Protein AF-A0A317HD86-F1 (afdb_monomer_lite)

Secondary structure (DSSP, 8-state):
-PPP-------TTS-SS-TT---TT----GGGGHHHHHHHHT-S-----HHHHHHHHHHHTSHHHHHH-TTTS---

pLDDT: mean 84.72, std 12.12, range [49.75, 96.56]

Radius of gyration: 13.76 Å; chains: 1; bounding box: 34×27×36 Å

Foldseek 3Di:
DDDDDDDADADPVGHRADPVRDPPPPPCDDPNVVVVVVVVVVDDDDDDDPVVVVVVVVVLPDVVCCVSPVVPNDDD

Structure (mmCIF, N/CA/C/O backbone):
data_AF-A0A317HD86-F1
#
_entry.id   AF-A0A317HD86-F1
#
loop_
_atom_site.group_PDB
_atom_site.id
_atom_site.type_symbol
_atom_site.label_atom_id
_atom_site.label_alt_id
_atom_site.label_comp_id
_atom_site.label_asym_id
_atom_site.label_entity_id
_atom_site.label_seq_id
_atom_site.pdbx_PDB_ins_code
_atom_site.Cartn_x
_atom_site.Cartn_y
_atom_site.Cartn_z
_atom_site.occupancy
_atom_site.B_iso_or_equiv
_atom_sit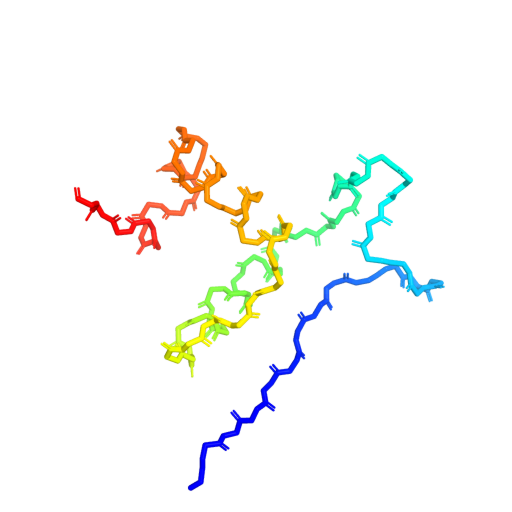e.auth_seq_id
_atom_site.auth_comp_id
_atom_site.auth_asym_id
_atom_site.auth_atom_id
_atom_site.pdbx_PDB_model_num
ATOM 1 N N . MET A 1 1 ? -12.432 -9.854 18.855 1.00 88.06 1 MET A N 1
ATOM 2 C CA . MET A 1 1 ? -11.166 -9.108 18.662 1.00 88.06 1 MET A CA 1
ATOM 3 C C . MET A 1 1 ? -10.901 -8.967 17.171 1.00 88.06 1 MET A C 1
ATOM 5 O O . MET A 1 1 ? -11.034 -9.963 16.469 1.00 88.06 1 MET A O 1
ATOM 9 N N . ARG A 1 2 ? -10.579 -7.764 16.675 1.00 92.69 2 ARG A N 1
ATOM 10 C CA . ARG A 1 2 ? -10.192 -7.564 15.265 1.00 92.69 2 ARG A CA 1
ATOM 11 C C . ARG A 1 2 ? -8.740 -8.017 15.068 1.00 92.69 2 ARG A C 1
ATOM 13 O O . ARG A 1 2 ? -7.912 -7.767 15.938 1.00 92.69 2 ARG A O 1
ATOM 20 N N . LYS A 1 3 ? -8.441 -8.696 13.957 1.00 94.44 3 LYS A N 1
ATOM 21 C CA . LYS A 1 3 ? -7.070 -9.094 13.598 1.00 94.44 3 LYS A CA 1
ATOM 22 C C . LYS A 1 3 ? -6.407 -7.983 12.788 1.00 94.44 3 LYS A C 1
ATOM 24 O O . LYS A 1 3 ? -7.053 -7.386 11.932 1.00 94.44 3 LYS A O 1
ATOM 29 N N . PHE A 1 4 ? -5.131 -7.730 13.062 1.00 94.12 4 PHE A N 1
ATOM 30 C CA . PHE A 1 4 ? -4.305 -6.830 12.266 1.00 94.12 4 PHE A CA 1
ATOM 31 C C . PHE A 1 4 ? -3.488 -7.653 11.271 1.00 94.12 4 PHE A C 1
ATOM 33 O O . PHE A 1 4 ? -2.802 -8.595 11.666 1.00 94.12 4 PHE A O 1
ATOM 40 N N . PHE A 1 5 ? -3.575 -7.299 9.992 1.00 94.62 5 PHE A N 1
ATOM 41 C CA . PHE A 1 5 ? -2.825 -7.944 8.921 1.00 94.62 5 PHE A CA 1
ATOM 42 C C . PHE A 1 5 ? -1.874 -6.931 8.297 1.00 94.62 5 PHE A C 1
ATOM 44 O O . PHE A 1 5 ? -2.276 -5.816 7.972 1.00 94.62 5 PHE A O 1
ATOM 51 N N . PHE A 1 6 ? -0.625 -7.340 8.098 1.00 93.81 6 PHE A N 1
ATOM 52 C CA . PHE A 1 6 ? 0.343 -6.606 7.296 1.00 93.81 6 PHE A CA 1
ATOM 53 C C . PHE A 1 6 ? 0.553 -7.358 5.982 1.00 93.81 6 PHE A C 1
ATOM 55 O O . PHE A 1 6 ? 0.846 -8.552 5.997 1.00 93.81 6 PHE A O 1
ATOM 62 N N . GLN A 1 7 ? 0.387 -6.669 4.854 1.00 91.88 7 GLN A N 1
ATOM 63 C CA . GLN A 1 7 ? 0.556 -7.243 3.522 1.00 91.88 7 GLN A CA 1
ATOM 64 C C . GLN A 1 7 ? 1.482 -6.354 2.690 1.00 91.88 7 GLN A C 1
ATOM 66 O O . GLN A 1 7 ? 1.250 -5.152 2.562 1.00 91.88 7 GLN A O 1
ATOM 71 N N . LYS A 1 8 ? 2.516 -6.962 2.103 1.00 91.38 8 LYS A N 1
ATOM 72 C CA . LYS A 1 8 ? 3.444 -6.332 1.162 1.00 91.38 8 LYS A CA 1
ATOM 73 C C . LYS A 1 8 ? 3.967 -7.373 0.175 1.00 91.38 8 LYS A C 1
ATOM 75 O O . LYS A 1 8 ? 4.276 -8.490 0.578 1.00 91.38 8 LYS A O 1
ATOM 80 N N . THR A 1 9 ? 4.110 -6.979 -1.085 1.00 90.62 9 THR A N 1
ATOM 81 C CA . THR A 1 9 ? 4.921 -7.707 -2.068 1.00 90.62 9 THR A CA 1
ATOM 82 C C . THR A 1 9 ? 6.345 -7.174 -1.995 1.00 90.62 9 THR A C 1
ATOM 84 O O . THR A 1 9 ? 6.541 -5.955 -1.974 1.00 90.62 9 THR A O 1
ATOM 87 N N . ILE A 1 10 ? 7.317 -8.079 -1.916 1.00 93.44 10 ILE A N 1
ATOM 88 C CA . ILE A 1 10 ? 8.741 -7.762 -1.802 1.00 93.44 10 ILE A CA 1
ATOM 89 C C . ILE A 1 10 ? 9.554 -8.643 -2.752 1.00 93.44 10 ILE A C 1
ATOM 91 O O . ILE A 1 10 ? 9.123 -9.740 -3.110 1.00 93.44 10 ILE A O 1
ATOM 95 N N . SER A 1 11 ? 10.727 -8.162 -3.145 1.00 93.12 11 SER A N 1
ATOM 96 C CA . SER A 1 11 ? 11.760 -8.949 -3.802 1.00 93.12 11 SER A CA 1
ATOM 97 C C . SER A 1 11 ? 12.367 -9.968 -2.830 1.00 93.12 11 SER A C 1
ATOM 99 O O . SER A 1 11 ? 12.197 -9.877 -1.610 1.00 93.12 11 SER A O 1
ATOM 101 N N . LEU A 1 12 ? 13.099 -10.946 -3.370 1.00 94.44 12 LEU A N 1
ATOM 102 C CA . LEU A 1 12 ? 13.739 -11.993 -2.566 1.00 94.44 12 LEU A CA 1
ATOM 103 C C . LEU A 1 12 ? 14.792 -11.434 -1.593 1.00 94.44 12 LEU A C 1
ATOM 105 O O . LEU A 1 12 ? 14.987 -11.979 -0.511 1.00 94.44 12 LEU A O 1
ATOM 109 N N . 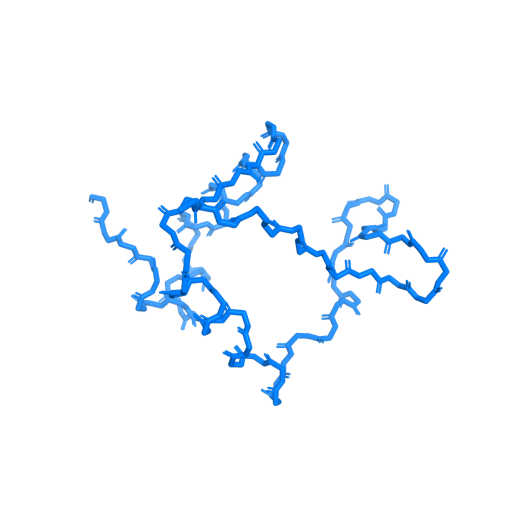ASP A 1 13 ? 15.442 -10.337 -1.968 1.00 95.69 13 ASP A N 1
ATOM 110 C CA . ASP A 1 13 ? 16.437 -9.607 -1.182 1.00 95.69 13 ASP A CA 1
ATOM 111 C C . ASP A 1 13 ? 15.836 -8.491 -0.300 1.00 95.69 13 ASP A C 1
ATOM 113 O O . ASP A 1 13 ? 16.574 -7.774 0.369 1.00 95.69 13 ASP A O 1
ATOM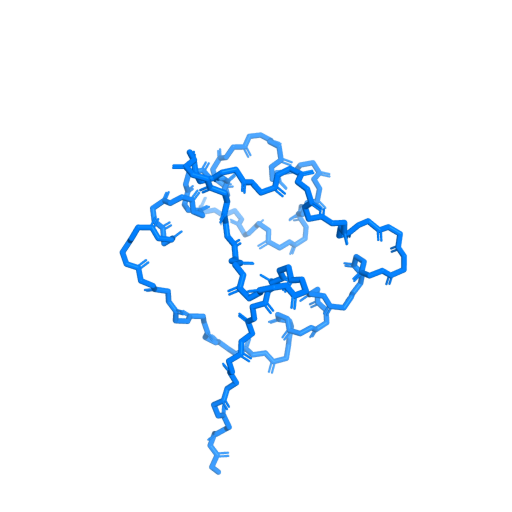 117 N N . GLY A 1 14 ? 14.502 -8.385 -0.220 1.00 95.38 14 GLY A N 1
ATOM 118 C CA . GLY A 1 14 ? 13.814 -7.622 0.829 1.00 95.38 14 GLY A CA 1
ATOM 119 C C . GLY A 1 14 ? 13.366 -6.203 0.467 1.00 95.38 14 GLY A C 1
ATOM 120 O O . GLY A 1 14 ? 12.966 -5.451 1.358 1.00 95.38 14 GLY A O 1
ATOM 121 N N . TYR A 1 15 ? 13.374 -5.827 -0.810 1.00 94.62 15 TYR A N 1
ATOM 122 C CA . TYR A 1 15 ? 12.924 -4.513 -1.278 1.00 94.62 15 TYR A CA 1
ATOM 123 C C . TYR A 1 15 ? 11.472 -4.561 -1.761 1.00 94.62 15 TYR A C 1
ATOM 125 O O . TYR A 1 15 ? 11.038 -5.532 -2.368 1.00 94.62 15 TYR A O 1
ATOM 133 N N . PHE A 1 16 ? 10.684 -3.515 -1.503 1.00 93.06 16 PHE A N 1
ATOM 134 C CA . PHE A 1 16 ? 9.272 -3.460 -1.926 1.00 93.06 16 PHE A CA 1
ATOM 135 C C . PHE A 1 16 ? 9.012 -2.518 -3.107 1.00 93.06 16 PHE A C 1
ATOM 137 O O . PHE A 1 16 ? 7.938 -2.566 -3.704 1.00 93.06 16 PHE A O 1
ATOM 144 N N . GLU A 1 17 ? 9.968 -1.655 -3.429 1.00 94.00 17 GLU A N 1
ATOM 145 C CA . GLU A 1 17 ? 9.961 -0.735 -4.563 1.00 94.00 17 GLU A CA 1
ATOM 146 C C . GLU A 1 17 ? 11.401 -0.559 -5.044 1.00 94.00 17 GLU A C 1
ATOM 148 O O . GLU A 1 17 ? 12.339 -0.807 -4.281 1.00 94.00 17 GLU A O 1
ATOM 153 N N . GLY A 1 18 ? 11.579 -0.170 -6.304 1.00 92.75 18 GLY A N 1
ATOM 154 C CA . GLY A 1 18 ? 12.907 0.168 -6.805 1.00 92.75 18 GLY A CA 1
ATOM 155 C C . GLY A 1 18 ? 13.311 1.619 -6.506 1.00 92.75 18 GLY A C 1
ATOM 156 O O . GLY A 1 18 ? 12.596 2.355 -5.821 1.00 92.75 18 GLY A O 1
ATOM 157 N N . LEU A 1 19 ? 14.480 2.041 -6.994 1.00 92.44 19 LEU A N 1
ATOM 158 C CA . LEU A 1 19 ? 15.121 3.305 -6.589 1.00 92.44 19 LEU A CA 1
ATOM 159 C C . LEU A 1 19 ? 14.324 4.554 -6.988 1.00 92.44 19 LEU A C 1
ATOM 161 O O . LEU A 1 19 ? 14.445 5.601 -6.351 1.00 92.44 19 LEU A O 1
ATOM 165 N N . LEU A 1 20 ? 13.506 4.445 -8.031 1.00 92.06 20 LEU A N 1
ATOM 166 C CA . LEU A 1 20 ? 12.621 5.485 -8.545 1.00 92.06 20 LEU A CA 1
ATOM 167 C C . LEU A 1 20 ? 11.144 5.171 -8.250 1.00 92.06 20 LEU A C 1
ATOM 169 O O . LEU A 1 20 ? 10.255 5.715 -8.905 1.00 92.06 20 LEU A O 1
ATOM 173 N N . LYS A 1 21 ? 10.876 4.339 -7.231 1.00 88.00 21 LYS A N 1
ATOM 174 C CA . LYS A 1 21 ? 9.537 3.872 -6.823 1.00 88.00 21 LYS A CA 1
ATOM 175 C C . LYS A 1 21 ? 8.840 3.011 -7.875 1.00 88.00 21 LYS A C 1
ATOM 177 O O . LYS A 1 21 ? 7.611 2.939 -7.928 1.00 88.00 21 LYS A O 1
ATOM 182 N N . GLU A 1 22 ? 9.620 2.352 -8.723 1.00 89.75 22 GLU A N 1
ATOM 183 C CA . GLU A 1 22 ? 9.112 1.431 -9.723 1.00 89.75 22 GLU A CA 1
ATOM 184 C C . GLU A 1 22 ? 8.535 0.160 -9.084 1.00 89.75 22 GLU A C 1
ATOM 186 O O . GLU A 1 22 ? 9.122 -0.441 -8.176 1.00 89.75 22 GLU A O 1
ATOM 191 N N . LEU A 1 23 ? 7.370 -0.250 -9.594 1.00 89.06 23 LEU A N 1
ATOM 192 C CA . LEU A 1 23 ? 6.662 -1.481 -9.223 1.00 89.06 23 LEU A CA 1
ATOM 193 C C . LEU A 1 23 ? 6.452 -2.416 -10.428 1.00 89.06 23 LEU A C 1
ATOM 195 O O . LEU A 1 23 ? 5.817 -3.454 -10.300 1.00 89.06 23 LEU A O 1
ATOM 199 N N . ASN A 1 24 ? 6.986 -2.074 -11.603 1.00 86.38 24 ASN A N 1
ATOM 200 C CA . ASN A 1 24 ? 6.811 -2.816 -12.862 1.00 86.38 24 ASN A CA 1
ATOM 201 C C . ASN A 1 24 ? 7.406 -4.236 -12.851 1.00 86.38 24 ASN A C 1
ATOM 203 O O . ASN A 1 24 ? 7.071 -5.051 -13.703 1.00 86.38 24 ASN A O 1
ATOM 207 N N . TRP A 1 25 ? 8.289 -4.535 -11.901 1.00 88.00 25 TRP A N 1
ATOM 208 C CA . TRP A 1 25 ? 8.852 -5.867 -11.684 1.00 88.00 25 TRP A CA 1
ATOM 209 C C . TRP A 1 25 ? 7.955 -6.772 -10.820 1.00 88.00 25 TRP A C 1
ATOM 211 O O . TRP A 1 25 ? 8.229 -7.967 -10.697 1.00 88.00 25 TRP A O 1
ATOM 221 N N . HIS A 1 26 ? 6.885 -6.237 -10.217 1.00 87.56 26 HIS A N 1
ATOM 222 C CA . HIS A 1 26 ? 5.919 -7.030 -9.455 1.00 87.56 26 HIS A CA 1
ATOM 223 C C . HIS A 1 26 ? 5.098 -7.893 -10.415 1.00 87.56 26 HIS A C 1
ATOM 225 O O . HIS A 1 26 ? 4.286 -7.387 -11.185 1.00 87.56 26 HIS A O 1
ATOM 231 N N . ASN A 1 27 ? 5.260 -9.213 -10.340 1.00 83.69 27 ASN A N 1
ATOM 232 C CA . ASN A 1 27 ? 4.436 -10.138 -11.113 1.00 83.69 27 ASN A CA 1
ATOM 233 C C . ASN A 1 27 ? 3.124 -10.429 -10.366 1.00 83.69 27 ASN A C 1
ATOM 235 O O . ASN A 1 27 ? 3.074 -11.294 -9.492 1.00 83.69 27 ASN A O 1
ATOM 239 N N . VAL A 1 28 ? 2.071 -9.672 -10.687 1.00 77.12 28 VAL A N 1
ATOM 240 C CA . VAL A 1 28 ? 0.751 -9.756 -10.026 1.00 77.12 28 VAL A CA 1
ATOM 241 C C . VAL A 1 28 ? -0.359 -10.311 -10.926 1.00 77.12 28 VAL A C 1
ATOM 243 O O . VAL A 1 28 ? -1.536 -10.309 -10.554 1.00 77.12 28 VAL A O 1
ATOM 246 N N . GLU A 1 29 ? 0.002 -10.814 -12.103 1.00 77.56 29 GLU A N 1
ATOM 247 C CA . GLU A 1 29 ? -0.939 -11.316 -13.102 1.00 77.56 29 GLU A CA 1
ATOM 248 C C . GLU A 1 29 ? -1.295 -12.804 -12.900 1.00 77.56 29 GLU A C 1
ATOM 250 O O . GLU A 1 29 ? -0.869 -13.475 -11.954 1.00 77.56 29 GLU A O 1
ATOM 255 N N . GLY A 1 30 ? -2.153 -13.334 -13.779 1.00 80.06 30 GLY A N 1
ATOM 256 C CA . GLY A 1 30 ? -2.510 -14.752 -13.808 1.00 80.06 30 GLY A CA 1
ATOM 257 C C . GLY A 1 30 ? -3.156 -15.246 -12.509 1.00 80.06 30 GLY A C 1
ATOM 258 O O . GLY A 1 30 ? -4.116 -14.650 -12.007 1.00 80.06 30 GLY A O 1
ATOM 259 N N . GLN A 1 31 ? -2.640 -16.352 -11.962 1.00 74.44 31 GLN A N 1
ATOM 260 C CA . GLN A 1 31 ? -3.200 -17.008 -10.770 1.00 74.44 31 GLN A CA 1
ATOM 261 C C . GLN A 1 31 ? -3.147 -16.126 -9.512 1.00 74.44 31 GLN A C 1
ATOM 263 O O . GLN A 1 31 ? -4.018 -16.245 -8.647 1.00 74.44 31 GLN A O 1
ATOM 268 N N . PHE A 1 32 ? -2.167 -15.218 -9.412 1.00 80.44 32 PHE A N 1
ATOM 269 C CA . 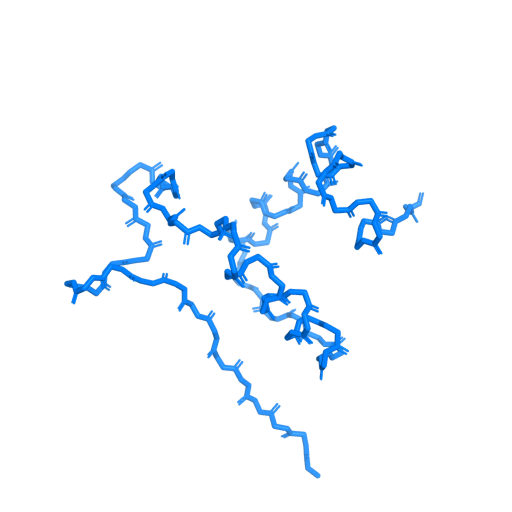PHE A 1 32 ? -2.030 -14.342 -8.248 1.00 80.44 32 PHE A CA 1
ATOM 270 C C . PHE A 1 32 ? -3.121 -13.271 -8.202 1.00 80.44 32 PHE A C 1
ATOM 272 O O . PHE A 1 32 ? -3.579 -12.907 -7.122 1.00 80.44 32 PHE A O 1
ATOM 279 N N . SER A 1 33 ? -3.613 -12.830 -9.360 1.00 79.81 33 SER A N 1
ATOM 280 C CA . SER A 1 33 ? -4.531 -11.692 -9.487 1.00 79.81 33 SER A CA 1
ATOM 281 C C . SER A 1 33 ? -5.818 -11.800 -8.649 1.00 79.81 33 SER A C 1
ATOM 283 O O . SER A 1 33 ? -6.420 -10.791 -8.282 1.00 79.81 33 SER A O 1
ATOM 285 N N . GLN A 1 34 ? -6.268 -13.011 -8.304 1.00 83.50 34 GLN A N 1
ATOM 286 C CA . GLN A 1 34 ? -7.459 -13.196 -7.471 1.00 83.50 34 GLN A CA 1
ATOM 287 C C . GLN A 1 34 ? -7.195 -13.067 -5.967 1.00 83.50 34 GLN A C 1
ATOM 289 O O . GLN A 1 34 ? -8.119 -12.774 -5.205 1.00 83.50 34 GLN A O 1
ATOM 294 N N . TYR A 1 35 ? -5.965 -13.308 -5.513 1.00 86.94 35 TYR A N 1
ATOM 295 C CA . TYR A 1 35 ? -5.634 -13.278 -4.092 1.00 86.94 35 TYR A CA 1
ATOM 296 C C . TYR A 1 35 ? -5.820 -11.878 -3.473 1.00 86.94 35 TYR A C 1
ATOM 298 O O . TYR A 1 35 ? -6.558 -11.791 -2.487 1.00 86.94 35 TYR A O 1
ATOM 306 N N . PRO A 1 36 ? -5.280 -10.781 -4.050 1.00 85.25 36 PRO A N 1
ATOM 307 C CA . PRO A 1 36 ? -5.478 -9.433 -3.519 1.00 85.25 36 PRO A CA 1
ATOM 308 C C . PRO A 1 36 ? -6.957 -9.052 -3.442 1.00 85.25 36 PRO A C 1
ATOM 310 O O . PRO A 1 36 ? -7.397 -8.515 -2.432 1.00 85.25 36 PRO A O 1
ATOM 313 N N . ARG A 1 37 ? -7.760 -9.418 -4.452 1.00 84.88 37 ARG A N 1
ATOM 314 C CA . ARG A 1 37 ? -9.209 -9.155 -4.464 1.00 84.88 37 ARG A CA 1
ATOM 315 C C . ARG A 1 37 ? -9.932 -9.848 -3.311 1.00 84.88 37 ARG A C 1
ATOM 317 O O . ARG A 1 37 ? -10.741 -9.226 -2.629 1.00 84.88 37 ARG A O 1
ATOM 324 N N . ARG A 1 38 ? -9.629 -11.126 -3.061 1.00 88.56 38 ARG A N 1
ATOM 325 C CA . ARG A 1 38 ? -10.198 -11.865 -1.920 1.00 88.56 38 ARG A CA 1
ATOM 326 C C . ARG A 1 38 ? -9.739 -11.293 -0.583 1.00 88.56 38 ARG A C 1
ATOM 328 O O . ARG A 1 38 ? -10.553 -11.170 0.325 1.00 88.56 38 ARG A O 1
ATOM 335 N N . PHE A 1 39 ? -8.465 -10.922 -0.474 1.00 89.38 39 PHE A N 1
ATOM 336 C CA . PHE A 1 39 ? -7.921 -10.305 0.732 1.00 89.38 39 PHE A CA 1
ATOM 337 C C . PHE A 1 39 ? -8.608 -8.968 1.035 1.00 89.38 39 PHE A C 1
ATOM 339 O O . PHE A 1 39 ? -9.112 -8.784 2.140 1.00 89.38 39 PHE A O 1
ATOM 346 N N . LEU A 1 40 ? -8.722 -8.080 0.043 1.00 88.50 40 LEU A N 1
ATOM 347 C CA . LEU A 1 40 ? -9.383 -6.781 0.189 1.00 88.50 40 LEU A CA 1
ATOM 348 C C . LEU A 1 40 ? -10.867 -6.910 0.560 1.00 88.50 40 LEU A C 1
ATOM 350 O O . LEU A 1 40 ? -11.354 -6.123 1.360 1.00 88.50 40 LEU A O 1
ATOM 354 N N . ARG A 1 41 ? -11.576 -7.932 0.058 1.00 89.19 41 ARG A N 1
ATOM 355 C CA . ARG A 1 41 ? -12.965 -8.234 0.465 1.00 89.19 41 ARG A CA 1
ATOM 356 C C . ARG A 1 41 ? -13.087 -8.770 1.898 1.00 89.19 41 ARG A C 1
ATOM 358 O O . ARG A 1 41 ? -14.188 -8.789 2.435 1.00 89.19 41 ARG A O 1
ATOM 365 N N . SER A 1 42 ? -11.993 -9.233 2.505 1.00 91.62 42 SER A N 1
ATOM 366 C CA . SER A 1 42 ? -11.986 -9.790 3.868 1.00 91.62 42 SER A CA 1
ATOM 367 C C . SER A 1 42 ? -11.680 -8.764 4.966 1.00 91.62 42 SER A C 1
ATOM 369 O O . SER A 1 42 ? -11.723 -9.108 6.147 1.00 91.62 42 SER A O 1
ATOM 371 N N . VAL A 1 43 ? -11.353 -7.521 4.593 1.00 92.69 43 VAL A N 1
ATOM 372 C CA . VAL A 1 43 ? -10.982 -6.444 5.520 1.00 92.69 43 VAL A CA 1
ATOM 373 C C . VAL A 1 43 ? -11.896 -5.233 5.343 1.00 92.69 43 VAL A C 1
ATOM 375 O O . VAL A 1 43 ? -12.279 -4.892 4.230 1.00 92.69 43 VAL A O 1
ATOM 378 N N . ASP A 1 44 ? -12.205 -4.547 6.445 1.00 91.81 44 ASP A N 1
ATOM 379 C CA . ASP A 1 44 ? -13.074 -3.357 6.425 1.00 91.81 44 ASP A CA 1
ATOM 380 C C . ASP A 1 44 ? -12.286 -2.039 6.307 1.00 91.81 44 ASP A C 1
ATOM 382 O O . ASP A 1 44 ? -12.870 -0.983 6.068 1.00 91.81 44 ASP A O 1
ATOM 386 N N . LEU A 1 45 ? -10.967 -2.073 6.544 1.00 92.38 45 LEU A N 1
ATOM 387 C CA . LEU A 1 45 ? -10.114 -0.887 6.638 1.00 92.38 45 LEU A CA 1
ATOM 388 C C . LEU A 1 45 ? -8.732 -1.146 6.030 1.00 92.38 45 LEU A C 1
ATOM 390 O O . LEU A 1 45 ? -8.069 -2.125 6.373 1.00 92.38 45 LEU A O 1
ATOM 394 N N . LEU A 1 46 ? -8.276 -0.208 5.198 1.00 93.25 46 LEU A N 1
ATOM 395 C CA . LEU A 1 46 ? -6.898 -0.115 4.724 1.00 93.25 46 LEU A CA 1
ATOM 396 C C . LEU A 1 46 ? -6.171 1.005 5.468 1.00 93.25 46 LEU A C 1
ATOM 398 O O . LEU A 1 46 ? -6.620 2.149 5.466 1.00 93.25 46 LEU A O 1
ATOM 402 N N . LEU A 1 47 ? -5.031 0.680 6.077 1.00 94.94 47 LEU A N 1
ATOM 403 C CA . LEU A 1 47 ? -4.143 1.660 6.696 1.00 94.94 47 LEU A CA 1
ATOM 404 C C . LEU A 1 47 ? -2.939 1.892 5.781 1.00 94.94 47 LEU A C 1
ATOM 406 O O . LEU A 1 47 ? -2.163 0.973 5.534 1.00 94.94 47 LEU A O 1
ATOM 410 N N . LEU A 1 48 ? -2.784 3.122 5.294 1.00 95.69 48 LEU A N 1
ATOM 411 C CA . LEU A 1 48 ? -1.713 3.515 4.379 1.00 95.69 48 LEU A CA 1
ATOM 412 C C . LEU A 1 48 ? -0.939 4.708 4.945 1.00 95.69 48 LEU A C 1
ATOM 414 O O . LEU A 1 48 ? -1.520 5.613 5.543 1.00 95.69 48 LEU A O 1
ATOM 418 N N . GLY A 1 49 ? 0.375 4.735 4.716 1.00 96.38 49 GLY A N 1
ATOM 419 C CA . GLY A 1 49 ? 1.172 5.942 4.932 1.00 96.38 49 GLY A CA 1
ATOM 420 C C . GLY A 1 49 ? 0.836 7.021 3.896 1.00 96.38 49 GLY A C 1
ATOM 421 O O . GLY A 1 49 ? 0.360 6.712 2.804 1.00 96.38 49 GLY A O 1
ATOM 422 N N . LYS A 1 50 ? 1.130 8.291 4.209 1.00 96.56 50 LYS A N 1
ATOM 423 C CA . LYS A 1 50 ? 0.783 9.458 3.370 1.00 96.56 50 LYS A CA 1
ATOM 424 C C . LYS A 1 50 ? 1.173 9.299 1.895 1.00 96.56 50 LYS A C 1
ATOM 426 O O . LYS A 1 50 ? 0.339 9.508 1.023 1.00 96.56 50 LYS A O 1
ATOM 431 N N . ILE A 1 51 ? 2.423 8.921 1.624 1.00 93.94 51 ILE A N 1
ATOM 432 C CA . ILE A 1 51 ? 2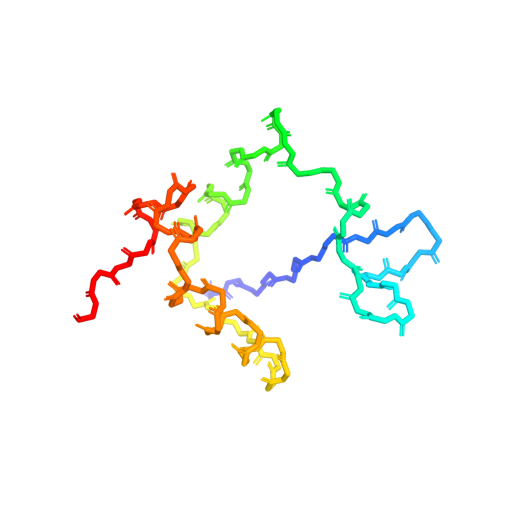.941 8.799 0.251 1.00 93.94 51 ILE A CA 1
ATOM 433 C C . ILE A 1 51 ? 2.201 7.699 -0.515 1.00 93.94 51 ILE A C 1
ATOM 435 O O . ILE A 1 51 ? 1.756 7.923 -1.636 1.00 93.94 51 ILE A O 1
ATOM 439 N N . THR A 1 52 ? 2.002 6.536 0.109 1.00 92.75 52 THR A N 1
ATOM 440 C CA . THR A 1 52 ? 1.265 5.424 -0.502 1.00 92.75 52 THR A CA 1
ATOM 441 C C . THR A 1 52 ? -0.194 5.792 -0.752 1.00 92.75 52 THR A C 1
ATOM 443 O O . THR A 1 52 ? -0.704 5.509 -1.828 1.00 92.75 52 THR A O 1
ATOM 446 N N . TYR A 1 53 ? -0.852 6.472 0.193 1.00 94.00 53 TYR A N 1
ATOM 447 C CA . TYR A 1 53 ? -2.216 6.963 0.001 1.00 94.00 53 TYR A CA 1
ATOM 448 C C . TYR A 1 53 ? -2.317 7.891 -1.216 1.00 94.00 53 TYR A C 1
ATOM 450 O O . TYR A 1 53 ? -3.174 7.678 -2.064 1.00 94.00 53 TYR A O 1
ATOM 458 N N . GLN A 1 54 ? -1.414 8.866 -1.346 1.00 94.19 54 GLN A N 1
ATOM 459 C CA . GLN A 1 54 ? -1.418 9.809 -2.472 1.00 94.19 54 GLN A CA 1
ATOM 460 C C . GLN A 1 54 ? -1.194 9.113 -3.823 1.00 94.19 54 GLN A C 1
ATOM 462 O O . GLN A 1 54 ? -1.845 9.456 -4.808 1.00 94.19 54 GLN A O 1
ATOM 467 N N . MET A 1 55 ? -0.308 8.114 -3.873 1.00 89.88 55 MET A N 1
ATOM 468 C CA . MET A 1 55 ? -0.096 7.307 -5.081 1.00 89.88 55 MET A CA 1
ATOM 469 C C . MET A 1 55 ? -1.347 6.500 -5.449 1.00 89.88 55 MET A C 1
ATOM 471 O O . MET A 1 55 ? -1.761 6.503 -6.606 1.00 89.88 55 MET A O 1
ATOM 475 N N . MET A 1 56 ? -1.972 5.845 -4.466 1.00 89.50 56 MET A N 1
ATOM 476 C CA . MET A 1 56 ? -3.189 5.061 -4.687 1.00 89.50 56 MET A CA 1
ATOM 477 C C . MET A 1 56 ? -4.377 5.945 -5.075 1.00 89.50 56 MET A C 1
ATOM 479 O O . MET A 1 56 ? -5.126 5.583 -5.972 1.00 89.50 56 MET A O 1
ATOM 483 N N . GLU A 1 57 ? -4.525 7.123 -4.467 1.00 91.62 57 GLU A N 1
ATOM 484 C CA . GLU A 1 57 ? -5.554 8.101 -4.828 1.00 91.62 57 GLU A CA 1
ATOM 485 C C . GLU A 1 57 ? -5.427 8.534 -6.295 1.00 91.62 57 GLU A C 1
ATOM 487 O O . GLU A 1 57 ? -6.426 8.563 -7.017 1.00 91.62 57 GLU A O 1
ATOM 492 N N . ALA A 1 58 ? -4.205 8.837 -6.747 1.00 90.38 58 ALA A N 1
ATOM 493 C CA . ALA A 1 58 ? -3.943 9.177 -8.142 1.00 90.38 58 ALA A CA 1
ATOM 494 C C . ALA A 1 58 ? -4.272 8.005 -9.084 1.00 90.38 58 ALA A C 1
ATOM 496 O O . ALA A 1 58 ? -4.904 8.215 -10.120 1.00 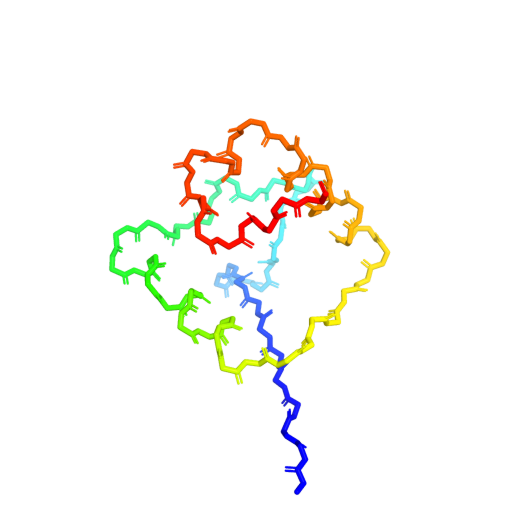90.38 58 ALA A O 1
ATOM 497 N N . TYR A 1 59 ? -3.905 6.773 -8.707 1.00 85.56 59 TYR A N 1
ATOM 498 C CA . TYR A 1 59 ? -4.232 5.568 -9.473 1.00 85.56 59 TYR A CA 1
ATOM 499 C C . TYR A 1 59 ? -5.742 5.310 -9.547 1.00 85.56 59 TYR A C 1
ATOM 501 O O . TYR A 1 59 ? -6.270 5.138 -10.642 1.00 85.56 59 TYR A O 1
ATOM 509 N N . TRP A 1 60 ? -6.466 5.328 -8.426 1.00 85.62 60 TRP A N 1
ATOM 510 C CA . TRP A 1 60 ? -7.908 5.049 -8.393 1.00 85.62 60 TRP A CA 1
ATOM 511 C C . TRP A 1 60 ? -8.732 6.052 -9.203 1.00 85.62 60 TRP A C 1
ATOM 513 O O . TRP A 1 60 ? -9.767 5.689 -9.753 1.00 85.62 60 TRP A O 1
ATOM 523 N N . LYS A 1 61 ? -8.266 7.303 -9.299 1.00 86.50 61 LYS A N 1
ATOM 524 C CA . LYS A 1 61 ? -8.873 8.347 -10.140 1.00 86.50 61 LYS A CA 1
ATOM 525 C C . LYS A 1 61 ? -8.476 8.245 -11.618 1.00 86.50 61 LYS A C 1
ATOM 527 O O . LYS A 1 61 ? -9.035 8.964 -12.445 1.00 86.50 61 LYS A O 1
ATOM 532 N N . SER A 1 62 ? -7.509 7.397 -11.967 1.00 85.38 62 SER A N 1
ATOM 533 C CA . SER A 1 62 ? -7.079 7.199 -13.351 1.00 85.38 62 SER A CA 1
ATOM 534 C C . SER A 1 62 ? -8.083 6.346 -14.137 1.00 85.38 62 SER A C 1
ATOM 536 O O . SER A 1 62 ? -8.773 5.487 -13.589 1.00 85.38 62 SER A O 1
ATOM 538 N N . GLN A 1 63 ? -8.127 6.531 -15.459 1.00 76.75 63 GLN A N 1
ATOM 539 C CA . GLN A 1 63 ? -8.944 5.685 -16.340 1.00 76.75 63 GLN A CA 1
ATOM 540 C C . GLN A 1 63 ? -8.507 4.213 -16.327 1.00 76.75 63 GLN A C 1
ATOM 542 O O . GLN A 1 63 ? -9.297 3.334 -16.664 1.00 76.75 63 GLN A O 1
ATOM 547 N N . GLU A 1 64 ? -7.253 3.939 -15.971 1.00 74.75 64 GLU A N 1
ATOM 548 C CA . GLU A 1 64 ? -6.688 2.594 -15.950 1.00 74.75 64 GLU A CA 1
ATOM 549 C C . GLU A 1 64 ? -7.309 1.740 -14.841 1.00 74.75 64 GLU A C 1
ATOM 551 O O . GLU A 1 64 ? -7.739 0.616 -15.104 1.00 74.75 64 GLU A O 1
ATOM 556 N N . ALA A 1 65 ? -7.503 2.310 -13.648 1.00 73.00 65 ALA A N 1
ATOM 557 C CA . ALA A 1 65 ? -8.205 1.635 -12.557 1.00 73.00 65 ALA A CA 1
ATOM 558 C C . ALA A 1 65 ? -9.640 1.235 -12.948 1.00 73.00 65 ALA A C 1
ATOM 560 O O . ALA A 1 65 ? -10.086 0.130 -12.641 1.00 73.00 65 ALA A O 1
ATOM 561 N N . GLY A 1 66 ? -10.343 2.086 -13.706 1.00 66.94 66 GLY A N 1
ATOM 562 C CA . GLY A 1 66 ? -11.688 1.789 -14.210 1.00 66.94 66 GLY A CA 1
ATOM 563 C C . GLY A 1 66 ? -11.753 0.618 -15.202 1.00 66.94 66 GLY A C 1
ATOM 564 O O . GLY A 1 66 ? -12.815 0.022 -15.358 1.00 66.94 66 GLY A O 1
ATOM 565 N N . LYS A 1 67 ? -10.638 0.259 -15.855 1.00 65.31 67 LYS A N 1
ATOM 566 C CA . LYS A 1 67 ? -10.566 -0.872 -16.798 1.00 65.31 67 LYS A CA 1
ATOM 567 C C . LYS A 1 67 ? -10.274 -2.203 -16.106 1.00 65.31 67 LYS A C 1
ATOM 569 O O . LYS A 1 67 ? -10.812 -3.223 -16.526 1.00 65.31 67 LYS A O 1
ATOM 574 N N . TYR A 1 68 ? -9.430 -2.197 -15.074 1.00 64.38 68 TYR A N 1
ATOM 575 C CA . TYR A 1 68 ? -8.960 -3.421 -14.412 1.00 64.38 68 TYR A CA 1
ATOM 576 C C . TYR A 1 68 ? -9.731 -3.783 -13.141 1.00 64.38 68 TYR A C 1
ATOM 578 O O . TYR A 1 68 ? -9.815 -4.961 -12.794 1.00 64.38 68 TYR A O 1
ATOM 586 N N . ASP A 1 69 ? -10.307 -2.789 -12.465 1.00 65.88 69 ASP A N 1
ATOM 587 C CA . ASP A 1 69 ? -10.894 -2.931 -11.134 1.00 65.88 69 ASP A CA 1
ATOM 588 C C . ASP A 1 69 ? -12.248 -2.204 -11.034 1.00 65.88 69 ASP A C 1
ATOM 590 O O . ASP A 1 69 ? -12.586 -1.627 -10.001 1.00 65.88 69 ASP A O 1
ATOM 594 N N . SER A 1 70 ? -13.058 -2.247 -12.098 1.00 60.19 70 SER A N 1
ATOM 595 C CA . SER A 1 70 ? -14.384 -1.603 -12.148 1.00 60.19 70 SER A CA 1
ATOM 596 C C . SER A 1 70 ? -15.324 -2.016 -11.004 1.00 60.19 70 SER A C 1
ATOM 598 O O . SER A 1 70 ? -16.171 -1.230 -10.594 1.00 60.19 70 SER A O 1
ATOM 600 N N . GLU A 1 71 ? -15.153 -3.218 -10.441 1.00 59.28 71 GLU A N 1
ATOM 601 C CA . GLU A 1 71 ? -15.899 -3.697 -9.265 1.00 59.28 71 GLU A CA 1
ATOM 602 C C . GLU A 1 71 ? -15.386 -3.144 -7.921 1.00 59.28 71 GLU A C 1
ATOM 604 O O . GLU A 1 71 ? -16.098 -3.206 -6.917 1.00 59.28 71 GLU A O 1
ATOM 609 N N . LEU A 1 72 ? -14.139 -2.664 -7.861 1.00 58.53 72 LEU A N 1
ATOM 610 C CA . LEU A 1 72 ? -13.502 -2.161 -6.635 1.00 58.53 72 LEU A CA 1
ATOM 611 C C . LEU A 1 72 ? -13.465 -0.631 -6.581 1.00 58.53 72 LEU A C 1
ATOM 613 O O . LEU A 1 72 ? -13.437 -0.059 -5.489 1.00 58.53 72 LEU A O 1
ATOM 617 N N . VAL A 1 73 ? -13.481 0.034 -7.738 1.00 56.59 73 VAL A N 1
ATOM 618 C CA . VAL A 1 73 ? -13.589 1.490 -7.838 1.00 56.59 73 VAL A CA 1
ATOM 619 C C . VAL A 1 73 ? -15.045 1.880 -7.588 1.00 56.59 73 VAL A C 1
ATOM 621 O O . VAL A 1 73 ? -15.892 1.804 -8.475 1.00 56.59 73 VAL A O 1
ATOM 624 N N . LYS A 1 74 ? -15.362 2.285 -6.354 1.00 49.75 74 LYS A N 1
ATOM 625 C CA . LYS A 1 74 ? -16.676 2.866 -6.057 1.00 49.75 74 LYS A CA 1
ATOM 626 C C . LYS A 1 74 ? -16.785 4.223 -6.765 1.00 49.75 74 LYS A C 1
ATOM 628 O O . LYS A 1 74 ? -15.871 5.033 -6.598 1.00 49.75 74 LYS A O 1
ATOM 633 N N . PRO A 1 75 ? -17.861 4.490 -7.528 1.00 51.78 75 PRO A N 1
ATOM 634 C CA . PRO A 1 75 ? -18.107 5.832 -8.030 1.00 51.78 75 PRO A CA 1
ATOM 635 C C . PRO A 1 75 ? -18.271 6.764 -6.824 1.00 51.78 75 PRO A C 1
ATOM 637 O O . PRO A 1 75 ? -19.029 6.453 -5.901 1.00 51.78 75 PRO A O 1
ATOM 640 N N . TYR A 1 76 ? -17.492 7.842 -6.813 1.00 50.06 76 TYR A N 1
ATOM 641 C CA . TYR A 1 76 ? -17.685 8.958 -5.890 1.00 50.06 76 TYR A CA 1
ATOM 642 C C . TYR A 1 76 ? -18.853 9.819 -6.359 1.00 50.06 76 TYR A C 1
ATOM 644 O O . TYR A 1 76 ? -18.971 10.011 -7.592 1.00 50.06 76 TYR A O 1
#

Sequence (76 aa):
MRKFFFQKTISLDGYFEGLLKELNWHNVEGQFSQYPRRFLRSVDLLLLGKITYQMMEAYWKSQEAGKYDSELVKPY